Protein AF-A0A382N1Y2-F1 (afdb_monomer_lite)

Foldseek 3Di:
DDDDDDPPPPPPPPPCQLVVLVVVLVVQLVCCVPPVVDDSVVSNLVSQLSSQLSVDQDDDCDLVNDPPCSPPDDDDPDPPDDDPSSVVSNVVSVNVVVVVCVVCVVVVVVLVVVLVVCVVVCVLVVLLVVLCVVVHPVPSVVSVVVSVVVSVVSD

Structure (mmCIF, N/CA/C/O backbone):
data_AF-A0A382N1Y2-F1
#
_entry.id   AF-A0A382N1Y2-F1
#
loop_
_atom_site.group_PDB
_atom_site.id
_atom_site.type_symbol
_atom_site.label_atom_id
_atom_site.label_alt_id
_atom_site.label_comp_id
_atom_site.label_asym_id
_atom_site.label_entity_id
_atom_site.label_seq_id
_atom_site.pdbx_PDB_ins_code
_atom_site.Cartn_x
_atom_site.Cartn_y
_atom_site.Cartn_z
_atom_site.occupancy
_atom_site.B_iso_or_equiv
_atom_site.auth_seq_id
_atom_site.auth_comp_id
_atom_site.auth_asym_id
_atom_site.auth_atom_id
_atom_site.pdbx_PDB_model_num
ATOM 1 N N . MET A 1 1 ? -27.474 7.667 -58.221 1.00 40.09 1 MET A N 1
ATOM 2 C CA . MET A 1 1 ? -27.250 8.150 -56.841 1.00 40.09 1 MET A CA 1
ATOM 3 C C . MET A 1 1 ? -27.622 7.019 -55.892 1.00 40.09 1 MET A C 1
ATOM 5 O O . MET A 1 1 ? -28.776 6.925 -55.502 1.00 40.09 1 MET A O 1
ATOM 9 N N . ASN A 1 2 ? -26.664 6.118 -55.626 1.00 38.28 2 ASN A N 1
ATOM 10 C CA . ASN A 1 2 ? -26.833 4.919 -54.800 1.00 38.28 2 ASN A CA 1
ATOM 11 C C . ASN A 1 2 ? -26.001 5.024 -53.513 1.00 38.28 2 ASN A C 1
ATOM 13 O O . ASN A 1 2 ? -24.787 5.184 -53.543 1.00 38.28 2 ASN A O 1
ATOM 17 N N . ILE A 1 3 ? -26.750 4.935 -52.425 1.00 47.66 3 ILE A N 1
ATOM 18 C CA . ILE A 1 3 ? -26.508 4.376 -51.093 1.00 47.66 3 ILE A CA 1
ATOM 19 C C . ILE A 1 3 ? -25.406 3.279 -50.995 1.00 47.66 3 ILE A C 1
ATOM 21 O O . ILE A 1 3 ? -25.349 2.381 -51.830 1.00 47.66 3 ILE A O 1
ATOM 25 N N . LEU A 1 4 ? -24.646 3.338 -49.882 1.00 50.75 4 LEU A N 1
ATOM 26 C CA . LEU A 1 4 ? -23.820 2.308 -49.199 1.00 50.75 4 LEU A CA 1
ATOM 27 C C . LEU A 1 4 ? -22.444 1.895 -49.764 1.00 50.75 4 LEU A C 1
ATOM 29 O O . LEU A 1 4 ? -22.309 0.935 -50.513 1.00 50.75 4 LEU A O 1
ATOM 33 N N . ALA A 1 5 ? -21.404 2.491 -49.181 1.00 46.28 5 ALA A N 1
ATOM 34 C CA . ALA A 1 5 ? -20.249 1.765 -48.644 1.00 46.28 5 ALA A CA 1
ATOM 35 C C . ALA A 1 5 ? -19.891 2.474 -47.325 1.00 46.28 5 ALA A C 1
ATOM 37 O O . ALA A 1 5 ? -19.261 3.522 -47.325 1.00 46.28 5 ALA A O 1
ATOM 38 N N . ALA A 1 6 ? -20.587 2.157 -46.232 1.00 42.94 6 ALA A N 1
ATOM 39 C CA . ALA A 1 6 ? -20.031 1.258 -45.227 1.00 42.94 6 ALA A CA 1
ATOM 40 C C . ALA A 1 6 ? -18.590 1.661 -44.876 1.00 42.94 6 ALA A C 1
ATOM 42 O O . ALA A 1 6 ? -17.636 1.024 -45.315 1.00 42.94 6 ALA A O 1
ATOM 43 N N . GLU A 1 7 ? -18.443 2.711 -44.063 1.00 43.19 7 GLU A N 1
ATOM 44 C CA . GLU A 1 7 ? -17.311 2.768 -43.145 1.00 43.19 7 GLU A CA 1
ATOM 45 C C . GLU A 1 7 ? -17.412 1.509 -42.283 1.00 43.19 7 GLU A C 1
ATOM 47 O O . GLU A 1 7 ? -18.195 1.430 -41.335 1.00 43.19 7 GLU A O 1
ATOM 52 N N . SER A 1 8 ? -16.689 0.461 -42.675 1.00 36.44 8 SER A N 1
ATOM 53 C CA . SER A 1 8 ? -16.404 -0.641 -41.779 1.00 36.44 8 SER A CA 1
ATOM 54 C C . SER A 1 8 ? -15.620 -0.027 -40.632 1.00 36.44 8 SER A C 1
ATOM 56 O O . SER A 1 8 ? -14.427 0.248 -40.772 1.00 36.44 8 SER A O 1
ATOM 58 N N . VAL A 1 9 ? -16.320 0.233 -39.527 1.00 44.69 9 VAL A N 1
ATOM 59 C CA . VAL A 1 9 ? -15.747 0.370 -38.193 1.00 44.69 9 VAL A CA 1
ATOM 60 C C . VAL A 1 9 ? -14.831 -0.835 -38.032 1.00 44.69 9 VAL A C 1
ATOM 62 O O . VAL A 1 9 ? -15.279 -1.948 -37.760 1.00 44.69 9 VAL A O 1
ATOM 65 N N . SER A 1 10 ? -13.554 -0.620 -38.348 1.00 43.06 10 SER A N 1
ATOM 66 C CA . SER A 1 10 ? -12.497 -1.593 -38.157 1.00 43.06 10 SER A CA 1
ATOM 67 C C . SER A 1 10 ? -12.580 -1.988 -36.701 1.00 43.06 10 SER A C 1
ATOM 69 O O . SER A 1 10 ? -12.526 -1.117 -35.832 1.00 43.06 10 SER A O 1
ATOM 71 N N . SER A 1 11 ? -12.765 -3.281 -36.457 1.00 42.41 11 SER A N 1
ATOM 72 C CA . SER A 1 11 ? -12.690 -3.914 -35.153 1.00 42.41 11 SER A CA 1
ATOM 73 C C . SER A 1 11 ? -11.587 -3.231 -34.357 1.00 42.41 11 SER A C 1
ATOM 75 O O . SER A 1 11 ? -10.407 -3.372 -34.689 1.00 42.41 11 SER A O 1
ATOM 77 N N . ALA A 1 12 ? -11.966 -2.425 -33.365 1.00 49.34 12 ALA A N 1
ATOM 78 C CA . ALA A 1 12 ? -11.028 -1.929 -32.382 1.00 49.34 12 ALA A CA 1
ATOM 79 C C . ALA A 1 12 ? -10.540 -3.183 -31.657 1.00 49.34 12 ALA A C 1
ATOM 81 O O . ALA A 1 12 ? -11.206 -3.680 -30.750 1.00 49.34 12 ALA A O 1
ATOM 82 N N . ASN A 1 13 ? -9.451 -3.773 -32.156 1.00 58.06 13 ASN A N 1
ATOM 83 C CA . ASN A 1 13 ? -8.719 -4.807 -31.455 1.00 58.06 13 ASN A CA 1
ATOM 84 C C . ASN A 1 13 ? -8.300 -4.139 -30.154 1.00 58.06 13 ASN A C 1
ATOM 86 O O . ASN A 1 13 ? -7.384 -3.323 -30.130 1.00 58.06 13 ASN A O 1
ATOM 90 N N . VAL A 1 14 ? -9.069 -4.382 -29.096 1.00 66.62 14 VAL A N 1
ATOM 91 C CA . VAL A 1 14 ? -8.674 -4.003 -27.752 1.00 66.62 14 VAL A CA 1
ATOM 92 C C . VAL A 1 14 ? -7.398 -4.788 -27.523 1.00 66.62 14 VAL A C 1
ATOM 94 O O . VAL A 1 14 ? -7.463 -6.009 -27.374 1.00 66.62 14 VAL A O 1
ATOM 97 N N . ASP A 1 15 ? -6.253 -4.109 -27.577 1.00 77.56 15 ASP A N 1
ATOM 98 C CA . ASP A 1 15 ? -4.965 -4.703 -27.258 1.00 77.56 15 ASP A CA 1
ATOM 99 C C . ASP A 1 15 ? -5.051 -5.199 -25.819 1.00 77.56 15 ASP A C 1
ATOM 101 O O . ASP A 1 15 ? -4.893 -4.461 -24.850 1.00 77.56 15 ASP A O 1
ATOM 105 N N . MET A 1 16 ? -5.395 -6.476 -25.680 1.00 85.62 16 MET A N 1
ATOM 106 C CA . MET A 1 16 ? -5.697 -7.115 -24.402 1.00 85.62 16 MET A CA 1
ATOM 107 C C . MET A 1 16 ? -4.413 -7.447 -23.630 1.00 85.62 16 MET A C 1
ATOM 109 O O . MET A 1 16 ? -4.457 -7.975 -22.521 1.00 85.62 16 MET A O 1
ATOM 113 N N . TRP A 1 17 ? -3.262 -7.113 -24.215 1.00 88.00 17 TRP A N 1
ATOM 114 C CA . TRP A 1 17 ? -1.932 -7.362 -23.684 1.00 88.00 17 TRP A CA 1
ATOM 115 C C . TRP A 1 17 ? -1.712 -6.751 -22.288 1.00 88.00 17 TRP A C 1
ATOM 117 O O . TRP A 1 17 ? -1.317 -7.494 -21.388 1.00 88.00 17 TRP A O 1
ATOM 127 N N . PRO A 1 18 ? -2.054 -5.473 -22.011 1.00 89.81 18 PRO A N 1
ATOM 128 C CA . PRO A 1 18 ? -1.909 -4.910 -20.668 1.00 89.81 18 PRO A CA 1
ATOM 129 C C . PRO A 1 18 ? -2.832 -5.578 -19.642 1.00 89.81 18 PRO A C 1
ATOM 131 O O . PRO A 1 18 ? -2.442 -5.764 -18.491 1.00 89.81 18 PRO A O 1
ATOM 134 N N . LEU A 1 19 ? -4.039 -5.989 -20.053 1.00 91.50 19 LEU A N 1
ATOM 135 C CA . LEU A 1 19 ? -4.970 -6.718 -19.183 1.00 91.50 19 LEU A CA 1
ATOM 136 C C . LEU A 1 19 ? -4.425 -8.102 -18.815 1.00 91.50 19 LEU A C 1
ATOM 138 O O . LEU A 1 19 ? -4.568 -8.535 -17.671 1.00 91.50 19 LEU A O 1
ATOM 142 N N . PHE A 1 20 ? -3.756 -8.776 -19.752 1.00 92.19 20 PHE A N 1
ATOM 143 C CA . PHE A 1 20 ? -3.083 -10.042 -19.482 1.00 92.19 20 PHE A CA 1
ATOM 144 C C . PHE A 1 20 ? -1.919 -9.872 -18.495 1.00 92.19 20 PHE A C 1
ATOM 146 O O . PHE A 1 20 ? -1.830 -10.633 -17.532 1.00 92.19 20 PHE A O 1
ATOM 153 N N . ILE A 1 21 ? -1.075 -8.847 -18.675 1.00 91.69 21 ILE A N 1
ATOM 154 C CA . ILE A 1 21 ? 0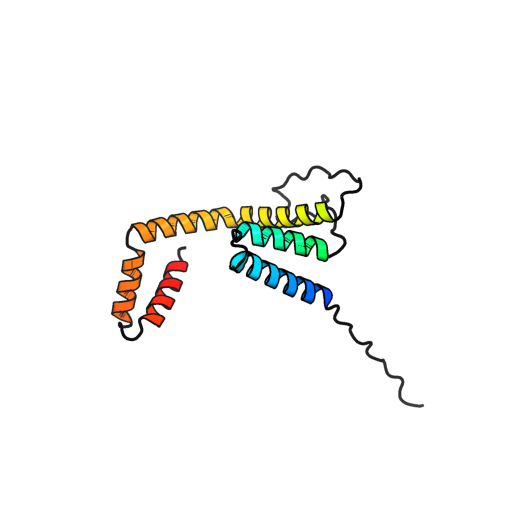.023 -8.529 -17.743 1.00 91.69 21 ILE A CA 1
ATOM 155 C C . ILE A 1 21 ? -0.523 -8.225 -16.343 1.00 91.69 21 ILE A C 1
ATOM 157 O O . ILE A 1 21 ? 0.005 -8.725 -15.348 1.00 91.69 21 ILE A O 1
ATOM 161 N N . LEU A 1 22 ? -1.607 -7.447 -16.258 1.00 92.44 22 LEU A N 1
ATOM 162 C CA . LEU A 1 22 ? -2.280 -7.139 -15.000 1.00 92.44 22 LEU A CA 1
ATOM 163 C C . LEU A 1 22 ? -2.721 -8.427 -14.295 1.00 92.44 22 LEU A C 1
ATOM 165 O O . LEU A 1 22 ? -2.339 -8.654 -13.148 1.00 92.44 22 LEU A O 1
ATOM 169 N N . LEU A 1 23 ? -3.472 -9.290 -14.986 1.00 95.06 23 LEU A N 1
ATOM 170 C CA . LEU A 1 23 ? -3.984 -10.538 -14.419 1.00 95.06 23 LEU A CA 1
ATOM 171 C C . LEU A 1 23 ? -2.834 -11.449 -13.970 1.00 95.06 23 LEU A C 1
ATOM 173 O O . LEU A 1 23 ? -2.843 -11.935 -12.838 1.00 95.06 23 LEU A O 1
ATOM 177 N N . LEU A 1 24 ? -1.809 -11.614 -14.811 1.00 94.88 24 LEU A N 1
ATOM 178 C CA . LEU A 1 24 ? -0.623 -12.408 -14.493 1.00 94.88 24 LEU A CA 1
ATOM 179 C C . LEU A 1 24 ? 0.097 -11.879 -13.245 1.00 94.88 24 LEU A C 1
ATOM 181 O O . LEU A 1 24 ? 0.452 -12.663 -12.365 1.00 94.88 24 LEU A O 1
ATOM 185 N N . SER A 1 25 ? 0.278 -10.561 -13.134 1.00 93.62 25 SER A N 1
ATOM 186 C CA . SER A 1 25 ? 0.958 -9.943 -11.991 1.00 93.62 25 SER A CA 1
ATOM 187 C C . SER A 1 25 ? 0.168 -10.082 -10.688 1.00 93.62 25 SER A C 1
ATOM 189 O O . SER A 1 25 ? 0.751 -10.388 -9.649 1.00 93.62 25 SER A O 1
ATOM 191 N N . VAL A 1 26 ? -1.161 -9.944 -10.729 1.00 95.31 26 VAL A N 1
ATOM 192 C CA . VAL A 1 26 ? -2.024 -10.141 -9.555 1.00 95.31 26 VAL A CA 1
ATOM 193 C C . VAL A 1 26 ? -1.963 -11.593 -9.092 1.00 95.31 26 VAL A C 1
ATOM 195 O O . VAL A 1 26 ? -1.777 -11.850 -7.903 1.00 95.31 26 VAL A O 1
ATOM 198 N N . VAL A 1 27 ? -2.051 -12.549 -10.024 1.00 96.38 27 VAL A N 1
ATOM 199 C CA . VAL A 1 27 ? -1.898 -13.977 -9.712 1.00 96.38 27 VAL A CA 1
ATOM 200 C C . VAL A 1 27 ? -0.525 -14.243 -9.097 1.00 96.38 27 VAL A C 1
ATOM 202 O O . VAL A 1 27 ? -0.440 -14.920 -8.072 1.00 96.38 27 VAL A O 1
ATOM 205 N N . TRP A 1 28 ? 0.538 -13.670 -9.665 1.00 95.50 28 TRP A N 1
ATOM 206 C CA . TRP A 1 28 ? 1.892 -13.784 -9.129 1.00 95.50 28 TRP A CA 1
ATOM 207 C C . TRP A 1 28 ? 1.995 -13.261 -7.691 1.00 95.50 28 TRP A C 1
ATOM 209 O O . TRP A 1 28 ? 2.536 -13.952 -6.829 1.00 95.50 28 TRP A O 1
ATOM 219 N N . VAL A 1 29 ? 1.426 -12.087 -7.398 1.00 95.38 29 VAL A N 1
ATOM 220 C CA . VAL A 1 29 ? 1.430 -11.507 -6.046 1.00 95.38 29 VAL A CA 1
ATOM 221 C C . VAL A 1 29 ? 0.670 -12.392 -5.061 1.00 95.38 29 VAL A C 1
ATOM 223 O O . VAL A 1 29 ? 1.197 -12.725 -3.998 1.00 95.38 29 VAL A O 1
ATOM 226 N N . VAL A 1 30 ? -0.545 -12.819 -5.414 1.00 95.62 30 VAL A N 1
ATOM 227 C CA . VAL A 1 30 ? -1.378 -13.649 -4.533 1.00 95.62 30 VAL A CA 1
ATOM 228 C C . VAL A 1 30 ? -0.697 -14.986 -4.248 1.00 95.62 30 VAL A C 1
ATOM 230 O O . VAL A 1 30 ? -0.612 -15.394 -3.089 1.00 95.62 30 VAL A O 1
ATOM 233 N N . VAL A 1 31 ? -0.165 -15.661 -5.269 1.00 95.94 31 VAL A N 1
ATOM 234 C CA . VAL A 1 31 ? 0.518 -16.956 -5.111 1.00 95.94 31 VAL A CA 1
ATOM 235 C C . VAL A 1 31 ? 1.844 -16.799 -4.361 1.00 95.94 31 VAL A C 1
ATOM 237 O O . VAL A 1 31 ? 2.161 -17.626 -3.502 1.00 95.94 31 VAL A O 1
ATOM 240 N N . GLY A 1 32 ? 2.599 -15.731 -4.630 1.00 95.06 32 GLY A N 1
ATOM 241 C CA . GLY A 1 32 ? 3.862 -15.430 -3.957 1.00 95.06 32 GLY A CA 1
ATOM 242 C C . GLY A 1 32 ? 3.698 -15.224 -2.451 1.00 95.06 32 GLY A C 1
ATOM 243 O O . GLY A 1 32 ? 4.438 -15.816 -1.662 1.00 95.06 32 GLY A O 1
ATOM 244 N N . ILE A 1 33 ? 2.672 -14.469 -2.046 1.00 95.00 33 ILE A N 1
ATOM 245 C CA . ILE A 1 33 ? 2.382 -14.214 -0.630 1.00 95.00 33 ILE A CA 1
ATOM 246 C C . ILE A 1 33 ? 1.790 -15.463 0.040 1.00 95.00 33 ILE A C 1
ATOM 248 O O . ILE A 1 33 ? 2.217 -15.840 1.131 1.00 95.00 33 ILE A O 1
ATOM 252 N N . THR A 1 34 ? 0.818 -16.129 -0.595 1.00 94.12 34 THR A N 1
ATOM 253 C CA . THR A 1 34 ? 0.046 -17.202 0.065 1.00 94.12 34 THR A CA 1
ATOM 254 C C . THR A 1 34 ? 0.723 -18.573 0.040 1.00 94.12 34 THR A C 1
ATOM 256 O O . THR A 1 34 ? 0.659 -19.291 1.037 1.00 94.12 34 THR A O 1
ATOM 259 N N . LYS A 1 35 ? 1.384 -18.958 -1.063 1.00 93.44 35 LYS A N 1
ATOM 260 C CA . LYS A 1 35 ? 1.937 -20.313 -1.252 1.00 93.44 35 LYS A CA 1
ATOM 261 C C . LYS A 1 35 ? 3.450 -20.376 -1.066 1.00 93.44 35 LYS A C 1
ATOM 263 O O . LYS A 1 35 ? 3.944 -21.336 -0.482 1.00 93.44 35 LYS A O 1
ATOM 268 N N . LEU A 1 36 ? 4.180 -19.365 -1.540 1.00 87.12 36 LEU A N 1
ATOM 269 C CA . LEU A 1 36 ? 5.647 -19.329 -1.462 1.00 87.12 36 LEU A CA 1
ATOM 270 C C . LEU A 1 36 ? 6.167 -18.704 -0.155 1.00 87.12 36 LEU A C 1
ATOM 272 O O . LEU A 1 36 ? 7.375 -18.703 0.068 1.00 87.12 36 LEU A O 1
ATOM 276 N N . ARG A 1 37 ? 5.270 -18.207 0.718 1.00 89.31 37 ARG A N 1
ATOM 277 C CA . ARG A 1 37 ? 5.590 -17.526 1.992 1.00 89.31 37 ARG A CA 1
ATOM 278 C C . ARG A 1 37 ? 6.689 -16.466 1.844 1.00 89.31 37 ARG A C 1
ATOM 280 O O . ARG A 1 37 ? 7.467 -16.227 2.767 1.00 89.31 37 ARG A O 1
ATOM 287 N N . LEU A 1 38 ? 6.755 -15.827 0.678 1.00 88.50 38 LEU A N 1
ATOM 288 C CA . LEU A 1 38 ? 7.665 -14.721 0.443 1.00 88.50 38 LEU A CA 1
ATOM 289 C C . LEU A 1 38 ? 7.118 -13.489 1.161 1.00 88.50 38 LEU A C 1
ATOM 291 O O . LEU A 1 38 ? 5.910 -13.244 1.177 1.00 88.50 38 LEU A O 1
ATOM 295 N N . HIS A 1 39 ? 8.009 -12.697 1.755 1.00 93.94 39 HIS A N 1
ATOM 296 C CA . HIS A 1 39 ? 7.609 -11.459 2.413 1.00 93.94 39 HIS A CA 1
ATOM 297 C C . HIS A 1 39 ? 6.853 -10.555 1.411 1.00 93.94 39 HIS A C 1
ATOM 299 O O . HIS A 1 39 ? 7.310 -10.431 0.264 1.00 93.94 39 HIS A O 1
ATOM 305 N N . PRO A 1 40 ? 5.734 -9.904 1.798 1.00 91.81 40 PRO A N 1
ATOM 306 C CA . PRO A 1 40 ? 4.909 -9.120 0.873 1.00 91.81 40 PRO A CA 1
ATOM 307 C C . PRO A 1 40 ? 5.714 -8.080 0.096 1.00 91.81 40 PRO A C 1
ATOM 309 O O . PRO A 1 40 ? 5.576 -7.964 -1.117 1.00 91.81 40 PRO A O 1
ATOM 312 N N . PHE A 1 41 ? 6.638 -7.407 0.783 1.00 93.12 41 PHE A N 1
ATOM 313 C CA . PHE A 1 41 ? 7.559 -6.447 0.181 1.00 93.12 41 PHE A CA 1
ATOM 314 C C . PHE A 1 41 ? 8.326 -7.007 -1.027 1.00 93.12 41 PHE A C 1
ATOM 316 O O . PHE A 1 41 ? 8.310 -6.422 -2.107 1.00 93.12 41 PHE A O 1
ATOM 323 N N . LEU A 1 42 ? 8.972 -8.165 -0.852 1.00 93.38 42 LEU A N 1
ATOM 324 C CA . LEU A 1 42 ? 9.788 -8.783 -1.895 1.00 93.38 42 LEU A CA 1
ATOM 325 C C . LEU A 1 42 ? 8.916 -9.246 -3.063 1.00 93.38 42 LEU A C 1
ATOM 327 O O . LEU A 1 42 ? 9.279 -9.064 -4.222 1.00 93.38 42 LEU A O 1
ATOM 331 N N . THR A 1 43 ? 7.745 -9.804 -2.752 1.00 95.06 43 THR A N 1
ATOM 332 C CA . THR A 1 43 ? 6.797 -10.271 -3.766 1.00 95.06 43 THR A CA 1
ATOM 333 C C . THR A 1 43 ? 6.312 -9.120 -4.648 1.00 95.06 43 THR A C 1
ATOM 335 O O . THR A 1 43 ? 6.265 -9.270 -5.866 1.00 95.06 43 THR A O 1
ATOM 338 N N . LEU A 1 44 ? 6.006 -7.961 -4.054 1.00 93.75 44 LEU A N 1
ATOM 339 C CA . LEU A 1 44 ? 5.567 -6.770 -4.787 1.00 93.75 44 LEU A CA 1
ATOM 340 C C . LEU A 1 44 ? 6.675 -6.192 -5.678 1.00 93.75 44 LEU A C 1
ATOM 342 O O . LEU A 1 44 ? 6.399 -5.842 -6.824 1.00 93.75 44 LEU A O 1
ATOM 346 N N . ILE A 1 45 ? 7.928 -6.143 -5.204 1.00 94.38 45 ILE A N 1
ATOM 347 C CA . ILE A 1 45 ? 9.060 -5.695 -6.036 1.00 94.38 45 ILE A CA 1
ATOM 348 C C . ILE A 1 45 ? 9.285 -6.649 -7.212 1.00 94.38 45 ILE A C 1
ATOM 350 O O . ILE A 1 45 ? 9.428 -6.196 -8.345 1.00 94.38 45 ILE A O 1
ATOM 354 N N . LEU A 1 46 ? 9.274 -7.964 -6.977 1.00 94.25 46 LEU A N 1
ATOM 355 C CA . LEU A 1 46 ? 9.419 -8.945 -8.055 1.00 94.25 46 LEU A CA 1
ATOM 356 C C . LEU A 1 46 ? 8.273 -8.858 -9.066 1.00 94.25 46 LEU A C 1
ATOM 358 O O . LEU A 1 46 ? 8.518 -8.972 -10.263 1.00 94.25 46 LEU A O 1
ATOM 362 N N . ALA A 1 47 ? 7.043 -8.615 -8.606 1.00 94.56 47 ALA A N 1
ATOM 363 C CA . ALA A 1 47 ? 5.901 -8.397 -9.485 1.00 94.56 47 ALA A CA 1
ATOM 364 C C . ALA A 1 47 ? 6.085 -7.147 -10.358 1.00 94.56 47 ALA A C 1
ATOM 366 O O . ALA A 1 47 ? 5.841 -7.213 -11.558 1.00 94.56 47 ALA A O 1
ATOM 367 N N . ALA A 1 48 ? 6.563 -6.036 -9.786 1.00 93.38 48 ALA A N 1
ATOM 368 C CA . ALA A 1 48 ? 6.842 -4.812 -10.536 1.00 93.38 48 ALA A CA 1
ATOM 369 C C . ALA A 1 48 ? 7.924 -5.032 -11.606 1.00 93.38 48 ALA A C 1
ATOM 371 O O . ALA A 1 48 ? 7.733 -4.644 -12.757 1.00 93.38 48 ALA A O 1
ATOM 372 N N . VAL A 1 49 ? 9.011 -5.735 -11.258 1.00 93.31 49 VAL A N 1
ATOM 373 C CA . VAL A 1 49 ? 10.065 -6.102 -12.217 1.00 93.31 49 VAL A CA 1
ATOM 374 C C . VAL A 1 49 ? 9.508 -7.005 -13.318 1.00 93.31 49 VAL A C 1
ATOM 376 O O . VAL A 1 49 ? 9.762 -6.747 -14.490 1.00 93.31 49 VAL A O 1
ATOM 379 N N . LEU A 1 50 ? 8.716 -8.024 -12.972 1.00 93.31 50 LEU A N 1
ATOM 380 C CA . LEU A 1 50 ? 8.079 -8.926 -13.937 1.00 93.31 50 LEU A CA 1
ATOM 381 C C . LEU A 1 50 ? 7.174 -8.154 -14.907 1.00 93.31 50 LEU A C 1
ATOM 383 O O . LEU A 1 50 ? 7.280 -8.334 -16.116 1.00 93.31 50 LEU A O 1
ATOM 387 N N . VAL A 1 51 ? 6.333 -7.251 -14.397 1.00 92.62 51 VAL A N 1
ATOM 388 C CA . VAL A 1 51 ? 5.487 -6.376 -15.223 1.00 92.62 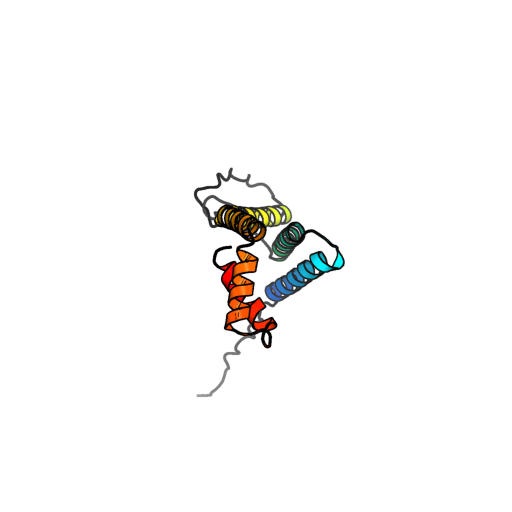51 VAL A CA 1
ATOM 389 C C . VAL A 1 51 ? 6.340 -5.495 -16.134 1.00 92.62 51 VAL A C 1
ATOM 391 O O . VAL A 1 51 ? 6.067 -5.426 -17.330 1.00 92.62 51 VAL A O 1
ATOM 394 N N . GLY A 1 52 ? 7.402 -4.878 -15.606 1.00 89.62 52 GLY A N 1
ATOM 395 C CA . GLY A 1 52 ? 8.333 -4.062 -16.386 1.00 89.62 52 GLY A CA 1
ATOM 396 C C . GLY A 1 52 ? 8.993 -4.838 -17.528 1.00 89.62 52 GLY A C 1
ATOM 397 O O . GLY A 1 52 ? 9.128 -4.304 -18.622 1.00 89.62 52 GLY A O 1
ATOM 398 N N . LEU A 1 53 ? 9.330 -6.113 -17.308 1.00 89.25 53 LEU A N 1
ATOM 399 C CA . LEU A 1 53 ? 9.874 -6.999 -18.343 1.00 89.25 53 LEU A CA 1
ATOM 400 C C . LEU A 1 53 ? 8.854 -7.328 -19.441 1.00 89.25 53 LEU A C 1
ATOM 402 O O . LEU A 1 53 ? 9.233 -7.479 -20.598 1.00 89.25 53 LEU A O 1
ATOM 406 N N . MET A 1 54 ? 7.571 -7.454 -19.093 1.00 88.62 54 MET A N 1
ATOM 407 C CA . MET A 1 54 ? 6.512 -7.805 -20.049 1.00 88.62 54 MET A CA 1
ATOM 408 C C . MET A 1 54 ? 5.890 -6.594 -20.762 1.00 88.62 54 MET A C 1
ATOM 410 O O . MET A 1 54 ? 5.180 -6.771 -21.754 1.00 88.62 54 MET A O 1
ATOM 414 N N . SER A 1 55 ? 6.150 -5.374 -20.282 1.00 85.06 55 SER A N 1
ATOM 415 C CA . SER A 1 55 ? 5.535 -4.143 -20.794 1.00 85.06 55 SER A CA 1
ATOM 416 C C . SER A 1 55 ? 6.173 -3.586 -22.078 1.00 85.06 55 SER A C 1
ATOM 418 O O . SER A 1 55 ? 5.586 -2.688 -22.678 1.00 85.06 55 SER A O 1
ATOM 420 N N . GLY A 1 56 ? 7.324 -4.101 -22.532 1.00 75.88 56 GLY A N 1
ATOM 421 C CA . GLY A 1 56 ? 7.968 -3.697 -23.793 1.00 75.88 56 GLY A CA 1
ATOM 422 C C . GLY A 1 56 ? 9.115 -2.681 -23.633 1.00 75.88 56 GLY A C 1
ATOM 423 O O . GLY A 1 56 ? 9.692 -2.592 -22.549 1.00 75.88 56 GLY A O 1
ATOM 424 N N . PRO A 1 57 ? 9.495 -1.946 -24.702 1.00 71.12 57 PRO A N 1
ATOM 425 C CA . PRO A 1 57 ? 10.669 -1.077 -24.690 1.00 71.12 57 PRO A CA 1
ATOM 426 C C . PRO A 1 57 ? 10.467 0.088 -23.721 1.00 71.12 57 PRO A C 1
ATOM 428 O O . PRO A 1 57 ? 9.625 0.965 -23.919 1.00 71.12 57 PRO A O 1
ATOM 431 N N . LEU A 1 58 ? 11.259 0.081 -22.655 1.00 68.88 58 LEU A N 1
ATOM 432 C CA . LEU A 1 58 ? 11.210 1.100 -21.619 1.00 68.88 58 LEU A CA 1
ATOM 433 C C . LEU A 1 58 ? 12.049 2.316 -22.040 1.00 68.88 58 LEU A C 1
ATOM 435 O O . LEU A 1 58 ? 13.186 2.138 -22.497 1.00 68.88 58 LEU A O 1
ATOM 439 N N . PRO A 1 59 ? 11.536 3.547 -21.854 1.00 69.12 59 PRO A N 1
ATOM 440 C CA . PRO A 1 59 ? 12.305 4.754 -22.121 1.00 69.12 59 PRO A CA 1
ATOM 441 C C . PRO A 1 59 ? 13.533 4.823 -21.209 1.00 69.12 59 PRO A C 1
ATOM 443 O O . PRO A 1 59 ? 13.543 4.281 -20.100 1.00 69.12 59 PRO A O 1
ATOM 446 N N . GLU A 1 60 ? 14.586 5.491 -21.669 1.00 67.75 60 GLU A N 1
ATOM 447 C CA . GLU A 1 60 ? 15.758 5.738 -20.832 1.00 67.75 60 GLU A CA 1
ATOM 448 C C . GLU A 1 60 ? 15.499 6.891 -19.861 1.00 67.75 60 GLU A C 1
ATOM 450 O O . GLU A 1 60 ? 14.746 7.824 -20.147 1.00 67.75 60 GLU A O 1
ATOM 455 N N . LEU A 1 61 ? 16.112 6.798 -18.681 1.00 63.09 61 LEU A N 1
ATOM 456 C CA . LEU A 1 61 ? 16.049 7.836 -17.659 1.00 63.09 61 LEU A CA 1
ATOM 457 C C . LEU A 1 61 ? 16.980 8.980 -18.075 1.00 63.09 61 LEU A C 1
ATOM 459 O O . LEU A 1 61 ? 18.157 8.982 -17.723 1.00 63.09 61 LEU A O 1
ATOM 463 N N . THR A 1 62 ? 16.460 9.926 -18.852 1.00 62.47 62 THR A N 1
ATOM 464 C CA . THR A 1 62 ? 17.180 11.140 -19.262 1.00 62.47 62 THR A CA 1
ATOM 465 C C . THR A 1 62 ? 16.787 12.329 -18.387 1.00 62.47 62 THR A C 1
ATOM 467 O O . THR A 1 62 ? 15.870 12.264 -17.564 1.00 62.47 62 THR A O 1
ATOM 470 N N . THR A 1 63 ? 17.483 13.453 -18.549 1.00 58.06 63 THR A N 1
ATOM 471 C CA . THR A 1 63 ? 17.197 14.693 -17.815 1.00 58.06 63 THR A CA 1
ATOM 472 C C . THR A 1 63 ? 15.797 15.259 -18.092 1.00 58.06 63 THR A C 1
ATOM 474 O O . THR A 1 63 ? 15.278 15.987 -17.240 1.00 58.06 63 THR A O 1
ATOM 477 N N . GLU A 1 64 ? 15.170 14.881 -19.212 1.00 59.50 64 GLU A N 1
ATOM 478 C CA . GLU A 1 64 ? 13.792 15.234 -19.576 1.00 59.50 64 GLU A CA 1
ATOM 479 C C . GLU A 1 64 ? 12.755 14.248 -19.011 1.00 59.50 64 GLU A C 1
ATOM 481 O O . GLU A 1 64 ? 11.703 14.668 -18.534 1.00 59.50 64 GLU A O 1
ATOM 486 N N . ASN A 1 65 ? 13.061 12.944 -18.982 1.00 60.66 65 ASN A N 1
ATOM 487 C CA . ASN A 1 65 ? 12.135 11.892 -18.539 1.00 60.66 65 ASN A CA 1
ATOM 488 C C . ASN A 1 65 ? 12.409 11.449 -17.094 1.00 60.66 65 ASN A C 1
ATOM 490 O O . ASN A 1 65 ? 12.640 10.280 -16.775 1.00 60.66 65 ASN A O 1
ATOM 494 N N . LYS A 1 66 ? 12.443 12.434 -16.202 1.00 60.66 66 LYS A N 1
ATOM 495 C CA . LYS A 1 66 ? 12.641 12.223 -14.768 1.00 60.66 66 LYS A CA 1
ATOM 496 C C . LYS A 1 66 ? 11.329 11.735 -14.135 1.00 60.66 66 LYS A C 1
ATOM 498 O O . LYS A 1 66 ? 10.248 12.184 -14.500 1.00 60.66 66 LYS A O 1
ATOM 503 N N . GLY A 1 67 ? 11.420 10.820 -13.169 1.00 60.97 67 GLY A N 1
ATOM 504 C CA . GLY A 1 67 ? 10.264 10.408 -12.364 1.00 60.97 67 GLY A CA 1
ATOM 505 C C . GLY A 1 67 ? 9.683 11.569 -11.543 1.00 60.97 67 GLY A C 1
ATOM 506 O O . GLY A 1 67 ? 10.293 12.630 -11.457 1.00 60.97 67 GLY A O 1
ATOM 507 N N . LEU A 1 68 ? 8.547 11.332 -10.876 1.00 64.19 68 LEU A N 1
ATOM 508 C CA . LEU A 1 68 ? 7.707 12.318 -10.160 1.00 64.19 68 LEU A CA 1
ATOM 509 C C . LEU A 1 68 ? 8.440 13.297 -9.200 1.00 64.19 68 LEU A C 1
ATOM 511 O O . LEU A 1 68 ? 7.868 14.300 -8.785 1.00 64.19 68 LEU A O 1
ATOM 515 N N . PHE A 1 69 ? 9.698 13.028 -8.837 1.00 63.06 69 PHE A N 1
ATOM 516 C CA . PHE A 1 69 ? 10.530 13.833 -7.939 1.00 63.06 69 PHE A CA 1
ATOM 517 C C . PHE A 1 69 ? 11.809 14.316 -8.650 1.00 63.06 69 PHE A C 1
ATOM 519 O O . PHE A 1 69 ? 12.917 13.840 -8.405 1.00 63.06 69 PHE A O 1
ATOM 526 N N . HIS A 1 70 ? 11.651 15.303 -9.534 1.00 58.34 70 HIS A N 1
ATOM 527 C CA . HIS A 1 70 ? 12.688 15.823 -10.443 1.00 58.34 70 HIS A CA 1
ATOM 528 C C . HIS A 1 70 ? 13.861 16.564 -9.761 1.00 58.34 70 HIS A C 1
ATOM 530 O O . HIS A 1 70 ? 14.881 16.823 -10.402 1.00 58.34 70 HIS A O 1
ATOM 536 N N . SER A 1 71 ? 13.718 16.925 -8.481 1.00 58.06 71 SER A N 1
ATOM 537 C CA . SER A 1 71 ? 14.635 17.798 -7.726 1.00 58.06 71 SER A CA 1
ATOM 538 C C . SER A 1 71 ? 15.420 17.093 -6.611 1.00 58.06 71 SER A C 1
ATOM 540 O O . SER A 1 71 ? 16.163 17.749 -5.884 1.00 58.06 71 SER A O 1
ATOM 542 N N . ARG A 1 72 ? 15.247 15.774 -6.434 1.00 56.41 72 ARG A N 1
ATOM 543 C CA . ARG A 1 72 ? 15.814 15.023 -5.291 1.00 56.41 72 ARG A CA 1
ATOM 544 C C . ARG A 1 72 ? 16.728 13.864 -5.683 1.00 56.41 72 ARG A C 1
ATOM 546 O O . ARG A 1 72 ? 17.353 13.280 -4.805 1.00 56.41 72 ARG A O 1
ATOM 553 N N . VAL A 1 73 ? 16.823 13.548 -6.972 1.00 54.34 73 VAL A N 1
ATOM 554 C CA . VAL A 1 73 ? 17.632 12.439 -7.481 1.00 54.34 73 VAL A CA 1
ATOM 555 C C . VAL A 1 73 ? 18.636 12.999 -8.486 1.00 54.34 73 VAL A C 1
ATOM 557 O O . VAL A 1 73 ? 18.255 13.428 -9.574 1.00 54.34 73 VAL A O 1
ATOM 560 N N . ALA A 1 74 ? 19.914 13.036 -8.103 1.00 53.72 74 ALA A N 1
ATOM 561 C CA . ALA A 1 74 ? 21.006 13.284 -9.036 1.00 53.72 74 ALA A CA 1
ATOM 562 C C . ALA A 1 74 ? 21.170 12.025 -9.894 1.00 53.72 74 ALA A C 1
ATOM 564 O O . ALA A 1 74 ? 21.654 11.002 -9.417 1.00 53.72 74 ALA A O 1
ATOM 565 N N . LEU A 1 75 ? 20.675 12.074 -11.127 1.00 58.06 75 LEU A N 1
ATOM 566 C CA . LEU A 1 75 ? 20.894 11.014 -12.101 1.00 58.06 75 LEU A CA 1
ATOM 567 C C . LEU A 1 75 ? 22.193 11.351 -12.834 1.00 58.06 75 LEU A C 1
ATOM 569 O O . LEU A 1 75 ? 22.227 12.320 -13.591 1.00 58.06 75 LEU A O 1
ATOM 573 N N . GLU A 1 76 ? 23.259 10.593 -12.571 1.00 52.78 76 GLU A N 1
ATOM 574 C CA . GLU A 1 76 ? 24.396 10.531 -13.494 1.00 52.78 76 GLU A CA 1
ATOM 575 C C . GLU A 1 76 ? 23.875 10.086 -14.864 1.00 52.78 76 GLU A C 1
ATOM 577 O O . GLU A 1 76 ? 23.032 9.183 -14.949 1.00 52.78 76 GLU A O 1
ATOM 582 N N . GLU A 1 77 ? 24.346 10.744 -15.926 1.00 53.94 77 GLU A N 1
ATOM 583 C CA . GLU A 1 77 ? 24.022 10.363 -17.296 1.00 53.94 77 GLU A CA 1
ATOM 584 C C . GLU A 1 77 ? 24.372 8.884 -17.476 1.00 53.94 77 GLU A C 1
ATOM 586 O O . GLU A 1 77 ? 25.522 8.467 -17.334 1.00 53.94 77 GLU A O 1
ATOM 591 N N . THR A 1 78 ? 23.344 8.061 -17.698 1.00 55.06 78 THR A N 1
ATOM 592 C CA . THR A 1 78 ? 23.561 6.645 -17.981 1.00 55.06 78 THR A CA 1
ATOM 593 C C . THR A 1 78 ? 24.276 6.588 -19.333 1.00 55.06 78 THR A C 1
ATOM 595 O O . THR A 1 78 ? 23.748 7.158 -20.286 1.00 55.06 78 THR A O 1
ATOM 598 N N . PRO A 1 79 ? 25.457 5.951 -19.442 1.00 53.47 79 PRO A N 1
ATOM 599 C CA . PRO A 1 79 ? 26.184 5.876 -20.703 1.00 53.47 79 PRO A CA 1
ATOM 600 C C . PRO A 1 79 ? 25.280 5.282 -21.788 1.00 53.47 79 PRO A C 1
ATOM 602 O O . PRO A 1 79 ? 24.621 4.273 -21.526 1.00 53.47 79 PRO A O 1
ATOM 605 N N . GLU A 1 80 ? 25.277 5.877 -22.986 1.00 51.94 80 GLU A N 1
ATOM 606 C CA . GLU A 1 80 ? 24.513 5.462 -24.181 1.00 51.94 80 GLU A CA 1
ATOM 607 C C . GLU A 1 80 ? 24.969 4.102 -24.768 1.00 51.94 80 GLU A C 1
ATOM 609 O O . GLU A 1 80 ? 25.150 3.923 -25.970 1.00 51.94 80 GLU A O 1
ATOM 614 N N . GLY A 1 81 ? 25.199 3.104 -23.917 1.00 47.09 81 GLY A N 1
ATOM 615 C CA . GLY A 1 81 ? 25.682 1.784 -24.287 1.00 47.09 81 GLY A CA 1
ATOM 616 C C . GLY A 1 81 ? 24.757 0.690 -23.776 1.00 47.09 81 GLY A C 1
ATOM 617 O O . GLY A 1 81 ? 24.843 0.298 -22.616 1.00 47.09 81 GLY A O 1
ATOM 618 N N . GLY A 1 82 ? 23.899 0.171 -24.659 1.00 53.91 82 GLY A N 1
ATOM 619 C CA . GLY A 1 82 ? 23.400 -1.211 -24.625 1.00 53.91 82 GLY A CA 1
ATOM 620 C C . GLY A 1 82 ? 22.906 -1.740 -23.276 1.00 53.91 82 GLY A C 1
ATOM 621 O O . GLY A 1 82 ? 23.208 -2.878 -22.917 1.00 53.91 82 GLY A O 1
ATOM 622 N N . THR A 1 83 ? 22.161 -0.949 -22.504 1.00 59.31 83 THR A N 1
ATOM 623 C CA . THR A 1 83 ? 21.555 -1.478 -21.280 1.00 59.31 83 THR A CA 1
ATOM 624 C C . THR A 1 83 ? 20.402 -2.401 -21.675 1.00 59.31 83 THR A C 1
ATOM 626 O O . THR A 1 83 ? 19.443 -1.952 -22.300 1.00 59.31 83 THR A O 1
ATOM 629 N N . SER A 1 84 ? 20.498 -3.688 -21.326 1.00 73.81 84 SER A N 1
ATOM 630 C CA . SER A 1 84 ? 19.449 -4.675 -21.601 1.00 73.81 84 SER A CA 1
ATOM 631 C C . SER A 1 84 ? 18.099 -4.221 -21.031 1.00 73.81 84 SER A C 1
ATOM 633 O O . SER A 1 84 ? 18.045 -3.648 -19.937 1.00 73.81 84 SER A O 1
ATOM 635 N N . ASP A 1 85 ? 17.000 -4.502 -21.739 1.00 78.94 85 ASP A N 1
ATOM 636 C CA . ASP A 1 85 ? 15.633 -4.147 -21.307 1.00 78.94 85 ASP A CA 1
ATOM 637 C C . ASP A 1 85 ? 15.321 -4.653 -19.889 1.00 78.94 85 ASP A C 1
ATOM 639 O O . ASP A 1 85 ? 14.586 -4.022 -19.130 1.00 78.94 85 ASP A O 1
ATOM 643 N N . MET A 1 86 ? 15.987 -5.735 -19.474 1.00 81.44 86 MET A N 1
ATOM 644 C CA . MET A 1 86 ? 15.941 -6.254 -18.111 1.00 81.44 86 MET A CA 1
ATOM 645 C C . MET A 1 86 ? 16.463 -5.268 -17.063 1.00 81.44 86 MET A C 1
ATOM 647 O O . MET A 1 86 ? 15.818 -5.055 -16.037 1.00 81.44 86 MET A O 1
ATOM 651 N N . ILE A 1 87 ? 17.615 -4.642 -17.306 1.00 84.25 87 ILE A N 1
ATOM 652 C CA . ILE A 1 87 ? 18.174 -3.656 -16.378 1.00 84.25 87 ILE A CA 1
ATOM 653 C C . ILE A 1 87 ? 17.272 -2.419 -16.338 1.00 84.25 87 ILE A C 1
ATOM 655 O O . ILE A 1 87 ? 17.067 -1.854 -15.263 1.00 84.25 87 ILE A O 1
ATOM 659 N N . LYS A 1 88 ? 16.678 -2.023 -17.472 1.00 82.56 88 LYS A N 1
ATOM 660 C CA . LYS A 1 88 ? 15.708 -0.919 -17.519 1.00 82.56 88 LYS A CA 1
ATOM 661 C C . LYS A 1 88 ? 14.469 -1.233 -16.673 1.00 82.56 88 LYS A C 1
ATOM 663 O O . LYS A 1 88 ? 14.085 -0.404 -15.851 1.00 82.56 88 LYS A O 1
ATOM 668 N N . ALA A 1 89 ? 13.903 -2.436 -16.787 1.00 87.25 89 ALA A N 1
ATOM 669 C CA . ALA A 1 89 ? 12.743 -2.867 -15.999 1.00 87.25 89 ALA A CA 1
ATOM 670 C C . ALA A 1 89 ? 13.013 -2.833 -14.490 1.00 87.25 89 ALA A C 1
ATOM 672 O O . ALA A 1 89 ? 12.193 -2.335 -13.712 1.00 87.25 89 ALA A O 1
ATOM 673 N N . VAL A 1 90 ? 14.194 -3.296 -14.073 1.00 89.31 90 VAL A N 1
ATOM 674 C CA . VAL A 1 90 ? 14.622 -3.242 -12.670 1.00 89.31 90 VAL A CA 1
ATOM 675 C C . VAL A 1 90 ? 14.802 -1.796 -12.203 1.00 89.31 90 VAL A C 1
ATOM 677 O O . VAL A 1 90 ? 14.279 -1.429 -11.150 1.00 89.31 90 VAL A O 1
ATOM 680 N N . LYS A 1 91 ? 15.482 -0.956 -12.995 1.00 86.25 91 LYS A N 1
ATOM 681 C CA . LYS A 1 91 ? 15.706 0.463 -12.677 1.00 86.25 91 LYS A CA 1
ATOM 682 C C . LYS A 1 91 ? 14.390 1.219 -12.491 1.00 86.25 91 LYS A C 1
ATOM 684 O O . LYS A 1 91 ? 14.218 1.868 -11.464 1.00 86.25 91 LYS A O 1
ATOM 689 N N . TRP A 1 92 ? 13.453 1.102 -13.433 1.00 85.44 92 TRP A N 1
ATOM 690 C CA . TRP A 1 92 ? 12.151 1.776 -13.355 1.00 85.44 92 TRP A CA 1
ATOM 691 C C . TRP A 1 92 ? 11.327 1.317 -12.151 1.00 85.44 92 TRP A C 1
ATOM 693 O O . TRP A 1 92 ? 10.762 2.150 -11.441 1.00 85.44 92 TRP A O 1
ATOM 703 N N . SER A 1 93 ? 11.316 0.011 -11.872 1.00 89.94 93 SER A N 1
ATOM 704 C CA . SER A 1 93 ? 10.587 -0.554 -10.730 1.00 89.94 93 SER A CA 1
ATOM 705 C C . SER A 1 93 ? 11.126 -0.034 -9.393 1.00 89.94 93 SER A C 1
ATOM 707 O O . SER A 1 93 ? 10.357 0.403 -8.536 1.00 89.94 93 SER A O 1
ATOM 709 N N . LEU A 1 94 ? 12.452 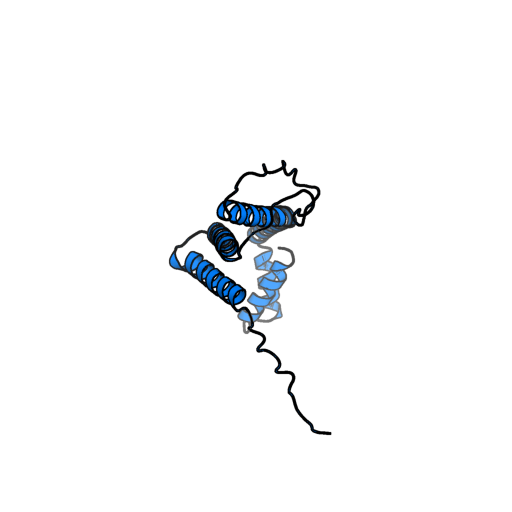-0.036 -9.221 1.00 90.38 94 LEU A N 1
ATOM 710 C CA . LEU A 1 94 ? 13.101 0.433 -7.994 1.00 90.38 94 LEU A CA 1
ATOM 711 C C . LEU A 1 94 ? 13.007 1.951 -7.828 1.00 90.38 94 LEU A C 1
ATOM 713 O O . LEU A 1 94 ? 12.791 2.426 -6.714 1.00 90.38 94 LEU A O 1
ATOM 717 N N . LEU A 1 95 ? 13.130 2.710 -8.920 1.00 86.00 95 LEU A N 1
ATOM 718 C CA . LEU A 1 95 ? 12.998 4.164 -8.891 1.00 86.00 95 LEU A CA 1
ATOM 719 C C . LEU A 1 95 ? 11.571 4.582 -8.523 1.00 86.00 95 LEU A C 1
ATOM 721 O O . LEU A 1 95 ? 11.394 5.449 -7.669 1.00 86.00 95 LEU A O 1
ATOM 725 N N . GLY A 1 96 ? 10.557 3.948 -9.122 1.00 85.81 96 GLY A N 1
ATOM 726 C CA . GLY A 1 96 ? 9.153 4.180 -8.782 1.00 85.81 96 GLY A CA 1
ATOM 727 C C . GLY A 1 96 ? 8.872 3.879 -7.310 1.00 85.81 96 GLY A C 1
ATOM 728 O O . GLY A 1 96 ? 8.343 4.730 -6.596 1.00 85.81 96 GLY A O 1
ATOM 729 N N . PHE A 1 97 ? 9.321 2.714 -6.833 1.00 89.69 97 PHE A N 1
ATOM 730 C CA . PHE A 1 97 ? 9.207 2.340 -5.426 1.00 89.69 97 PHE A CA 1
ATOM 731 C C . PHE A 1 97 ? 9.893 3.352 -4.491 1.00 89.69 97 PHE A C 1
ATOM 733 O O . PHE A 1 97 ? 9.269 3.826 -3.543 1.00 89.69 97 PHE A O 1
ATOM 740 N N . GLY A 1 98 ? 11.152 3.712 -4.758 1.00 88.31 98 GLY A N 1
ATOM 741 C CA . GLY A 1 98 ? 11.933 4.620 -3.913 1.00 88.31 98 GLY A CA 1
ATOM 742 C C . GLY A 1 98 ? 11.343 6.028 -3.847 1.00 88.31 98 GLY A C 1
ATOM 743 O O . GLY A 1 98 ? 11.278 6.621 -2.774 1.00 88.31 98 GLY A O 1
ATOM 744 N N . ASN A 1 99 ? 10.837 6.531 -4.971 1.00 86.38 99 ASN A N 1
ATOM 745 C CA . ASN A 1 99 ? 10.146 7.813 -5.055 1.00 86.38 99 ASN A CA 1
ATOM 746 C C . ASN A 1 99 ? 8.877 7.842 -4.192 1.00 86.38 99 ASN A C 1
ATOM 748 O O . ASN A 1 99 ? 8.685 8.759 -3.393 1.00 86.38 99 ASN A O 1
ATOM 752 N N . THR A 1 100 ? 8.031 6.815 -4.292 1.00 88.50 100 THR A N 1
ATOM 753 C CA . THR A 1 100 ? 6.841 6.703 -3.440 1.00 88.50 100 THR A CA 1
ATOM 754 C C . THR A 1 100 ? 7.225 6.524 -1.972 1.00 88.50 100 THR A C 1
ATOM 756 O O . THR A 1 100 ? 6.697 7.229 -1.116 1.00 88.50 100 THR A O 1
ATOM 759 N N . ALA A 1 101 ? 8.183 5.646 -1.668 1.00 90.62 101 ALA A N 1
ATOM 760 C CA . ALA A 1 101 ? 8.658 5.412 -0.307 1.00 90.62 101 ALA A CA 1
ATOM 761 C C . ALA A 1 101 ? 9.246 6.682 0.329 1.00 90.62 101 ALA A C 1
ATOM 763 O O . ALA A 1 101 ? 8.986 6.950 1.497 1.00 90.62 101 ALA A O 1
ATOM 764 N N . ALA A 1 102 ? 9.972 7.507 -0.427 1.00 87.69 102 ALA A N 1
ATOM 765 C CA . ALA A 1 102 ? 10.463 8.798 0.051 1.00 87.69 102 ALA A CA 1
ATOM 766 C C . ALA A 1 102 ? 9.324 9.804 0.289 1.00 87.69 102 ALA A C 1
ATOM 768 O O . ALA A 1 102 ? 9.395 10.593 1.230 1.00 87.69 102 ALA A O 1
ATOM 769 N N . GLY A 1 103 ? 8.275 9.763 -0.539 1.00 86.94 103 GLY A N 1
ATOM 770 C CA . GLY A 1 103 ? 7.118 10.651 -0.433 1.00 86.94 103 GLY A CA 1
ATOM 771 C C . GLY A 1 103 ? 6.225 10.373 0.781 1.00 86.94 103 GLY A C 1
ATOM 772 O O . GLY A 1 103 ? 5.836 11.312 1.470 1.00 86.94 103 GLY A O 1
ATOM 773 N N . ILE A 1 104 ? 5.911 9.103 1.066 1.00 91.06 104 ILE A N 1
ATOM 774 C CA . ILE A 1 104 ? 4.962 8.723 2.135 1.00 91.06 104 ILE A CA 1
ATOM 775 C C . ILE A 1 104 ? 5.594 7.963 3.308 1.00 91.06 104 ILE A C 1
ATOM 777 O O . ILE A 1 104 ? 4.947 7.778 4.336 1.00 91.06 104 ILE A O 1
ATOM 781 N N . GLY A 1 105 ? 6.852 7.532 3.199 1.00 91.94 105 GLY A N 1
ATOM 782 C CA . GLY A 1 105 ? 7.481 6.638 4.177 1.00 91.94 105 GLY A CA 1
ATOM 783 C C . GLY A 1 105 ? 7.569 7.229 5.580 1.00 91.94 105 GLY A C 1
ATOM 784 O O . GLY A 1 105 ? 7.295 6.529 6.551 1.00 91.94 105 GLY A O 1
ATOM 785 N N . TRP A 1 106 ? 7.864 8.527 5.702 1.00 92.25 106 TRP A N 1
ATOM 786 C CA . TRP A 1 106 ? 7.888 9.202 7.005 1.00 92.25 106 TRP A CA 1
ATOM 787 C C . TRP A 1 106 ? 6.515 9.264 7.671 1.00 92.25 106 TRP A C 1
ATOM 789 O O . TRP A 1 106 ? 6.414 9.057 8.878 1.00 92.25 106 TRP A O 1
ATOM 799 N N . VAL A 1 107 ? 5.460 9.502 6.890 1.00 92.25 107 VAL A N 1
ATOM 800 C CA . VAL A 1 107 ? 4.084 9.533 7.403 1.00 92.25 107 VAL A CA 1
ATOM 801 C C . VAL A 1 107 ? 3.684 8.146 7.903 1.00 92.25 107 VAL A C 1
ATOM 803 O O . VAL A 1 107 ? 3.210 8.018 9.027 1.00 92.25 107 VAL A O 1
ATOM 806 N N . VAL A 1 108 ? 3.969 7.099 7.123 1.00 92.62 108 VAL A N 1
ATOM 807 C CA . VAL A 1 108 ? 3.689 5.705 7.505 1.00 92.62 108 VAL A CA 1
ATOM 808 C C . VAL A 1 108 ? 4.488 5.283 8.746 1.00 92.62 108 VAL A C 1
ATOM 810 O O . VAL A 1 108 ? 3.956 4.605 9.623 1.00 92.62 108 VAL A O 1
ATOM 813 N N . ALA A 1 109 ? 5.751 5.703 8.866 1.00 94.44 109 ALA A N 1
ATOM 814 C CA . ALA A 1 109 ? 6.575 5.404 10.037 1.00 94.44 109 ALA A CA 1
ATOM 815 C C . ALA A 1 109 ? 6.022 6.057 11.315 1.00 94.44 109 ALA A C 1
ATOM 817 O O . ALA A 1 109 ? 5.920 5.396 12.349 1.00 94.44 109 ALA A O 1
ATOM 818 N N . LEU A 1 110 ? 5.625 7.332 11.248 1.00 94.12 110 LEU A N 1
ATOM 819 C CA . LEU A 1 110 ? 5.019 8.035 12.383 1.00 94.12 110 LEU A CA 1
ATOM 820 C C . LEU A 1 110 ? 3.661 7.436 12.763 1.00 94.12 110 LEU A C 1
ATOM 822 O O . LEU A 1 110 ? 3.413 7.230 13.950 1.00 94.12 110 LEU A O 1
ATOM 826 N N . ALA A 1 111 ? 2.831 7.081 11.779 1.00 92.44 111 ALA A N 1
ATOM 827 C CA . ALA A 1 111 ? 1.582 6.357 11.998 1.00 92.44 111 ALA A CA 1
ATOM 828 C C . ALA A 1 111 ? 1.814 5.048 12.767 1.00 92.44 111 ALA A C 1
ATOM 830 O O . ALA A 1 111 ? 1.180 4.806 13.794 1.00 92.44 111 ALA A O 1
ATOM 831 N N . ALA A 1 112 ? 2.790 4.236 12.348 1.00 93.31 112 ALA A N 1
ATOM 832 C CA . ALA A 1 112 ? 3.127 2.989 13.033 1.00 93.31 112 ALA A CA 1
ATOM 833 C C . ALA A 1 112 ? 3.606 3.212 14.483 1.00 93.31 112 ALA A C 1
ATOM 835 O O . ALA A 1 112 ? 3.238 2.447 15.379 1.00 93.31 112 ALA A O 1
ATOM 836 N N . ILE A 1 113 ? 4.386 4.271 14.740 1.00 94.00 113 ILE A N 1
ATOM 837 C CA . ILE A 1 113 ? 4.825 4.646 16.096 1.00 94.00 113 ILE A CA 1
ATOM 838 C C . ILE A 1 113 ? 3.621 5.038 16.961 1.00 94.00 113 ILE A C 1
ATOM 840 O O . ILE A 1 113 ? 3.460 4.507 18.061 1.00 94.00 113 ILE A O 1
ATOM 844 N N . ILE A 1 114 ? 2.752 5.922 16.460 1.00 93.00 114 ILE A N 1
ATOM 845 C CA . ILE A 1 114 ? 1.541 6.363 17.166 1.00 93.00 114 ILE A CA 1
ATOM 846 C C . ILE A 1 114 ? 0.633 5.164 17.453 1.00 93.00 114 ILE A C 1
ATOM 848 O O . ILE A 1 114 ? 0.195 4.991 18.591 1.00 93.00 114 ILE A O 1
ATOM 852 N N . GLY A 1 115 ? 0.416 4.294 16.464 1.00 91.75 115 GLY A N 1
ATOM 853 C CA . GLY A 1 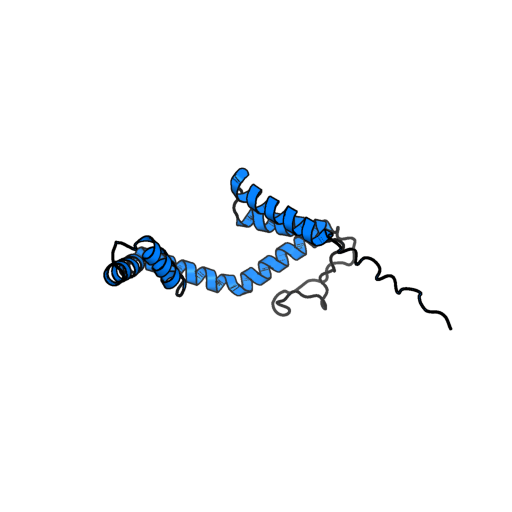115 ? -0.362 3.067 16.612 1.00 91.75 115 GLY A CA 1
ATOM 854 C C . GLY A 1 115 ? 0.202 2.149 17.693 1.00 91.75 115 GLY A C 1
ATOM 855 O O . GLY A 1 115 ? -0.541 1.683 18.557 1.00 91.75 115 GLY A O 1
ATOM 856 N N . THR A 1 116 ? 1.521 1.950 17.713 1.00 92.44 116 THR A N 1
ATOM 857 C CA . THR A 1 116 ? 2.192 1.123 18.728 1.00 92.44 116 THR A CA 1
ATOM 858 C C . THR A 1 116 ? 2.029 1.711 20.131 1.00 92.44 116 THR A C 1
ATOM 860 O O . THR A 1 116 ? 1.667 0.992 21.062 1.00 92.44 116 THR A O 1
ATOM 863 N N . CYS A 1 117 ? 2.205 3.024 20.293 1.00 92.00 117 CYS A N 1
ATOM 864 C CA . CYS A 1 117 ? 2.001 3.711 21.571 1.00 92.00 117 CYS A CA 1
ATOM 865 C C . CYS A 1 117 ? 0.532 3.686 22.034 1.00 92.00 117 CYS A C 1
ATOM 867 O O . CYS A 1 117 ? 0.244 3.502 23.219 1.00 92.00 117 CYS A O 1
ATOM 869 N N . MET A 1 118 ? -0.422 3.847 21.118 1.00 92.50 118 MET A N 1
ATOM 870 C CA . MET A 1 118 ? -1.859 3.800 21.406 1.00 92.50 118 MET A CA 1
ATOM 871 C C . MET A 1 118 ? -2.318 2.396 21.825 1.00 92.50 118 MET A C 1
ATOM 873 O O . MET A 1 118 ? -3.127 2.267 22.748 1.00 92.50 118 MET A O 1
ATOM 877 N N . MET A 1 119 ? -1.784 1.354 21.180 1.00 89.88 119 MET A N 1
ATOM 878 C CA . MET A 1 119 ? -2.009 -0.037 21.580 1.00 89.88 119 MET A CA 1
ATOM 879 C C . MET A 1 119 ? -1.370 -0.322 22.946 1.00 89.88 119 MET A C 1
ATOM 881 O O . MET A 1 119 ? -2.025 -0.882 23.819 1.00 89.88 119 MET A O 1
ATOM 885 N N . GLY A 1 120 ? -0.135 0.138 23.177 1.00 91.75 120 GLY A N 1
ATOM 886 C CA . GLY A 1 120 ? 0.571 -0.055 24.449 1.00 91.75 120 GLY A CA 1
ATOM 887 C C . GLY A 1 120 ? -0.038 0.695 25.644 1.00 91.75 120 GLY A C 1
ATOM 888 O O . GLY A 1 120 ? 0.036 0.211 26.769 1.00 91.75 120 GLY A O 1
ATOM 889 N N . SER A 1 121 ? -0.668 1.853 25.420 1.00 93.00 121 SER A N 1
ATOM 890 C CA . SER A 1 121 ? -1.303 2.667 26.476 1.00 93.00 121 SER A CA 1
ATOM 891 C C . SER A 1 121 ? -2.720 2.217 26.858 1.00 93.00 121 SER A C 1
ATOM 893 O O . SER A 1 121 ? -3.309 2.776 27.784 1.00 93.00 121 SER A O 1
ATOM 895 N N . GLY A 1 122 ? -3.304 1.242 26.150 1.00 91.81 122 GLY A N 1
ATOM 896 C CA . GLY A 1 122 ? -4.695 0.816 26.354 1.00 91.81 122 GLY A CA 1
ATOM 897 C C . GLY A 1 122 ? -5.739 1.843 25.888 1.00 91.81 122 GLY A C 1
ATOM 898 O O . GLY A 1 122 ? -6.938 1.661 26.116 1.00 91.81 122 GLY A O 1
ATOM 899 N N . ALA A 1 123 ? -5.311 2.919 25.216 1.00 91.62 123 ALA A N 1
ATOM 900 C CA . ALA A 1 123 ? -6.212 3.913 24.639 1.00 91.62 123 ALA A CA 1
ATOM 901 C C . ALA A 1 123 ? -7.104 3.288 23.553 1.00 91.62 123 ALA A C 1
ATOM 903 O O . ALA A 1 123 ? -8.307 3.551 23.527 1.00 91.62 123 ALA A O 1
ATOM 904 N N . ALA A 1 124 ? -6.539 2.398 22.729 1.00 91.38 124 ALA A N 1
ATOM 905 C CA . ALA A 1 124 ? -7.277 1.635 21.723 1.00 91.38 124 ALA A CA 1
ATOM 906 C C . ALA A 1 124 ? -8.430 0.818 22.337 1.00 91.38 124 ALA A C 1
ATOM 908 O O . ALA A 1 124 ? -9.586 0.967 21.938 1.00 91.38 124 ALA A O 1
ATOM 909 N N . ASP A 1 125 ? -8.139 0.027 23.372 1.00 92.81 125 ASP A N 1
ATOM 910 C CA . ASP A 1 125 ? -9.140 -0.751 24.111 1.00 92.81 125 ASP A CA 1
ATOM 911 C C . ASP A 1 125 ? -10.233 0.130 24.721 1.00 92.81 125 ASP A C 1
ATOM 913 O O . ASP A 1 125 ? -11.417 -0.224 24.710 1.00 92.81 125 ASP A O 1
ATOM 917 N N . ARG A 1 126 ? -9.864 1.310 25.234 1.00 92.12 126 ARG A N 1
ATOM 918 C CA . ARG A 1 126 ? -10.832 2.250 25.804 1.00 92.12 126 ARG A CA 1
ATOM 919 C C . ARG A 1 126 ? -11.809 2.783 24.759 1.00 92.12 126 ARG A C 1
ATOM 921 O O . ARG A 1 126 ? -12.996 2.916 25.069 1.00 92.12 126 ARG A O 1
ATOM 928 N N . VAL A 1 127 ? -11.349 3.045 23.536 1.00 92.00 127 VAL A N 1
ATOM 929 C CA . VAL A 1 127 ? -12.212 3.473 22.423 1.00 92.00 127 VAL A CA 1
ATOM 930 C C . VAL A 1 127 ? -13.188 2.358 22.042 1.00 92.00 127 VAL A C 1
ATOM 932 O O . VAL A 1 127 ? -14.394 2.603 21.977 1.00 92.00 127 VAL A O 1
ATOM 935 N N . VAL A 1 128 ? -12.703 1.121 21.881 1.00 92.25 128 VAL A N 1
ATOM 936 C CA . VAL A 1 128 ? -13.547 -0.037 21.527 1.00 92.25 128 VAL A CA 1
ATOM 937 C C . VAL A 1 128 ? -14.621 -0.277 22.591 1.00 92.25 128 VAL A C 1
ATOM 939 O O . VAL A 1 128 ? -15.800 -0.406 22.267 1.00 92.25 128 VAL A O 1
ATOM 942 N N . ARG A 1 129 ? -14.246 -0.271 23.877 1.00 92.12 129 ARG A N 1
ATOM 943 C CA . ARG A 1 129 ? -15.191 -0.453 24.992 1.00 92.12 129 ARG A CA 1
ATOM 944 C C . ARG A 1 129 ? -16.224 0.668 25.080 1.00 92.12 129 ARG A C 1
ATOM 946 O O . ARG A 1 129 ? -17.391 0.388 25.335 1.00 92.12 129 ARG A O 1
ATOM 953 N N . SER A 1 130 ? -15.821 1.916 24.835 1.00 91.06 130 SER A N 1
ATOM 954 C CA . SER A 1 130 ? -16.751 3.054 24.817 1.00 91.06 130 SER A CA 1
ATOM 955 C C . SER A 1 130 ? -17.776 2.914 23.688 1.00 91.06 130 SER A C 1
ATOM 957 O O . SER A 1 130 ? -18.965 3.131 23.904 1.00 91.06 130 SER A O 1
ATOM 959 N N . LEU A 1 131 ? -17.348 2.471 22.503 1.00 90.44 131 LEU A N 1
ATOM 960 C CA . LEU A 1 131 ? -18.256 2.197 21.387 1.00 90.44 131 LEU A CA 1
ATOM 961 C C . LEU A 1 131 ? -19.173 0.997 21.672 1.00 90.44 131 LEU A C 1
ATOM 963 O O . LEU A 1 131 ? -20.365 1.065 21.376 1.00 90.44 131 LEU A O 1
ATOM 967 N N . MET A 1 132 ? -18.666 -0.072 22.298 1.00 92.00 132 MET A N 1
ATOM 968 C CA . MET A 1 132 ? -19.498 -1.215 22.704 1.00 92.00 132 MET A CA 1
ATOM 969 C C . MET A 1 132 ? -20.568 -0.812 23.722 1.00 92.00 132 MET A C 1
ATOM 971 O O . MET A 1 132 ? -21.701 -1.278 23.621 1.00 92.00 132 MET A O 1
ATOM 975 N N . ALA A 1 133 ? -20.247 0.094 24.649 1.00 91.31 133 ALA A N 1
ATOM 976 C CA . ALA A 1 133 ? -21.209 0.613 25.616 1.00 91.31 133 ALA A CA 1
ATOM 977 C C . ALA A 1 133 ? -22.326 1.449 24.961 1.00 91.31 133 ALA A C 1
ATOM 979 O O . ALA A 1 133 ? -23.465 1.405 25.417 1.00 91.31 133 ALA A O 1
ATOM 980 N N . VAL A 1 134 ? -22.025 2.182 23.881 1.00 88.94 134 VAL A N 1
ATOM 981 C CA . VAL A 1 134 ? -23.003 3.034 23.178 1.00 88.94 134 VAL A CA 1
ATOM 982 C C . VAL A 1 134 ? -23.886 2.234 22.214 1.00 88.94 134 VAL A C 1
ATOM 984 O O . VAL A 1 134 ? -25.100 2.418 22.186 1.00 88.94 134 VAL A O 1
ATOM 987 N N . PHE A 1 135 ? -23.299 1.343 21.413 1.00 87.00 135 PHE A N 1
ATOM 988 C CA . PHE A 1 135 ? -24.021 0.605 20.366 1.00 87.00 135 PHE A CA 1
ATOM 989 C C . PHE A 1 135 ? -24.593 -0.744 20.836 1.00 87.00 135 PHE A C 1
ATOM 991 O O . PHE A 1 135 ? -25.490 -1.295 20.188 1.00 87.00 135 PHE A O 1
ATOM 998 N N . GLY A 1 136 ? -24.108 -1.254 21.971 1.00 84.44 136 GLY A N 1
ATOM 999 C CA . GLY A 1 136 ? -24.551 -2.491 22.607 1.00 84.44 136 GLY A CA 1
ATOM 1000 C C . GLY A 1 136 ? -23.885 -3.757 22.057 1.00 84.44 136 GLY A C 1
ATOM 1001 O O . GLY A 1 136 ? -23.554 -3.872 20.875 1.00 84.44 136 GLY A O 1
ATOM 1002 N N . GLU A 1 137 ? -23.753 -4.766 22.920 1.00 86.06 137 GLU A N 1
ATOM 1003 C CA . GLU A 1 1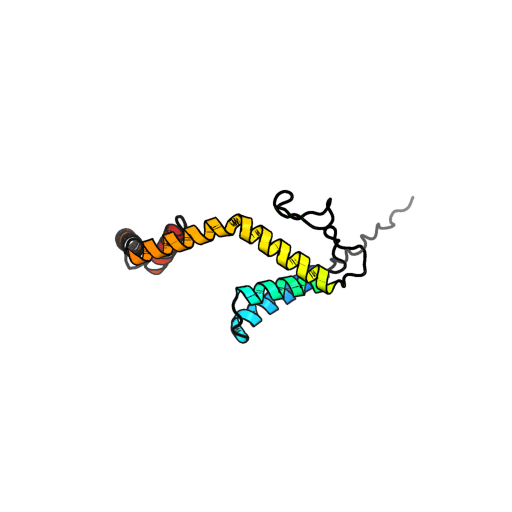37 ? -23.045 -6.027 22.628 1.00 86.06 137 GLU A CA 1
ATOM 1004 C C . GLU A 1 137 ? -23.691 -6.854 21.506 1.00 86.06 137 GLU A C 1
ATOM 1006 O O . GLU A 1 137 ? -23.007 -7.573 20.779 1.00 86.06 137 GLU A O 1
ATOM 1011 N N . LYS A 1 138 ? -25.002 -6.688 21.281 1.00 88.31 138 LYS A N 1
ATOM 1012 C CA . LYS A 1 138 ? -25.742 -7.380 20.208 1.00 88.31 138 LYS A CA 1
ATOM 1013 C C . LYS A 1 138 ? -25.208 -7.071 18.803 1.00 88.31 138 LYS A C 1
ATOM 1015 O O . LYS A 1 138 ? -25.521 -7.801 17.869 1.00 88.31 138 LYS A O 1
ATOM 1020 N N . ARG A 1 139 ? -24.433 -5.990 18.637 1.00 90.38 139 ARG A N 1
ATOM 1021 C CA . ARG A 1 139 ? -23.848 -5.558 17.355 1.00 90.38 139 ARG A CA 1
ATOM 1022 C C . ARG A 1 139 ? -22.321 -5.509 17.389 1.00 90.38 139 ARG A C 1
ATOM 1024 O O . ARG A 1 139 ? -21.730 -4.712 16.664 1.00 90.38 139 ARG A O 1
ATOM 1031 N N . ALA A 1 140 ? -21.678 -6.364 18.186 1.00 90.62 140 ALA A N 1
ATOM 1032 C CA . ALA A 1 140 ? -20.222 -6.386 18.345 1.00 90.62 140 ALA A CA 1
ATOM 1033 C C . ALA A 1 140 ? -19.452 -6.356 17.010 1.00 90.62 140 ALA A C 1
ATOM 1035 O O . ALA A 1 140 ? -18.497 -5.601 16.883 1.00 90.62 140 ALA A O 1
ATOM 1036 N N . GLY A 1 141 ? -19.907 -7.083 15.980 1.00 92.88 141 GLY A N 1
ATOM 1037 C CA . GLY A 1 141 ? -19.272 -7.048 14.654 1.00 92.88 141 GLY A CA 1
ATOM 1038 C C . GLY A 1 141 ? -19.251 -5.654 14.008 1.00 92.88 141 GLY A C 1
ATOM 1039 O O . GLY A 1 141 ? -18.220 -5.228 13.496 1.00 92.88 141 GLY A O 1
ATOM 1040 N N . VAL A 1 142 ? -20.360 -4.908 14.086 1.00 91.56 142 VAL A N 1
ATOM 1041 C CA . VAL A 1 142 ? -20.441 -3.527 13.569 1.00 91.56 142 VAL A CA 1
ATOM 1042 C C . VAL A 1 142 ? -19.590 -2.587 14.415 1.00 91.56 142 VAL A C 1
ATOM 1044 O O . VAL A 1 142 ? -18.922 -1.710 13.876 1.00 91.56 142 VAL A O 1
ATOM 1047 N N . VAL A 1 143 ? -19.581 -2.786 15.734 1.00 92.56 143 VAL A N 1
ATOM 1048 C CA . VAL A 1 143 ? -18.765 -1.981 16.647 1.00 92.56 143 VAL A CA 1
ATOM 1049 C C . VAL A 1 143 ? -17.281 -2.162 16.370 1.00 92.56 143 VAL A C 1
ATOM 1051 O O . VAL A 1 143 ? -16.580 -1.164 16.289 1.00 92.56 143 VAL A O 1
ATOM 1054 N N . LEU A 1 144 ? -16.817 -3.395 16.168 1.00 92.38 144 LEU A N 1
ATOM 1055 C CA . LEU A 1 144 ? -15.419 -3.680 15.844 1.00 92.38 144 LEU A CA 1
ATOM 1056 C C . LEU A 1 144 ? -15.005 -3.050 14.511 1.00 92.38 144 LEU A C 1
ATOM 1058 O O . LEU A 1 144 ? -13.918 -2.481 14.412 1.00 92.38 144 LEU A O 1
ATOM 1062 N N . LEU A 1 145 ? -15.887 -3.094 13.507 1.00 93.25 145 LEU A N 1
ATOM 1063 C CA . LEU A 1 145 ? -15.652 -2.460 12.211 1.00 93.25 145 LEU A CA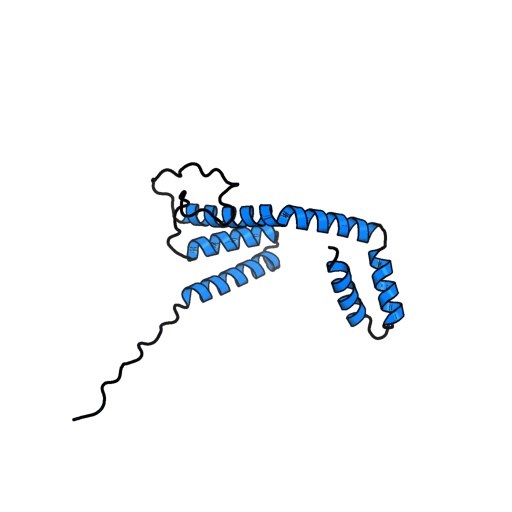 1
ATOM 1064 C C . LEU A 1 145 ? -15.567 -0.929 12.338 1.00 93.25 145 LEU A C 1
ATOM 1066 O O . LEU A 1 145 ? -14.623 -0.324 11.835 1.00 93.25 145 LEU A O 1
ATOM 1070 N N . LEU A 1 146 ? -16.502 -0.307 13.066 1.00 91.69 146 LEU A N 1
ATOM 1071 C CA . LEU A 1 146 ? -16.501 1.138 13.320 1.00 91.69 146 LEU A CA 1
ATOM 1072 C C . LEU A 1 146 ? -15.316 1.581 14.177 1.00 91.69 146 LEU A C 1
ATOM 1074 O O . LEU A 1 146 ? -14.703 2.605 13.886 1.00 91.69 146 LEU A O 1
ATOM 1078 N N . SER A 1 147 ? -14.978 0.823 15.221 1.00 91.56 147 SER A N 1
ATOM 1079 C CA . SER A 1 147 ? -13.840 1.136 16.075 1.00 91.56 147 SER A CA 1
ATOM 1080 C C . SER A 1 147 ? -12.538 1.000 15.309 1.00 91.56 147 SER A C 1
ATOM 1082 O O . SER A 1 147 ? -11.705 1.880 15.431 1.00 91.56 147 SER A O 1
ATOM 1084 N N . GLY A 1 148 ? -12.378 -0.038 14.480 1.00 91.50 148 GLY A N 1
ATOM 1085 C CA . GLY A 1 148 ? -11.193 -0.199 13.638 1.00 91.50 148 GLY A CA 1
ATOM 1086 C C . GLY A 1 148 ? -11.031 0.958 12.654 1.00 91.50 148 GLY A C 1
ATOM 1087 O O . GLY A 1 148 ? -9.944 1.513 12.539 1.00 91.50 148 GLY A O 1
ATOM 1088 N N . PHE A 1 149 ? -12.126 1.386 12.017 1.00 91.94 149 PHE A N 1
ATOM 1089 C CA . PHE A 1 149 ? -12.114 2.549 11.132 1.00 91.94 149 PHE A CA 1
ATOM 1090 C C . PHE A 1 149 ? -11.750 3.843 11.873 1.00 91.94 149 PHE A C 1
ATOM 1092 O O . PHE A 1 149 ? -10.856 4.562 11.441 1.00 91.94 149 PHE A O 1
ATOM 1099 N N . LEU A 1 150 ? -12.394 4.124 13.012 1.00 89.94 150 LEU A N 1
ATOM 1100 C CA . LEU A 1 150 ? -12.122 5.327 13.805 1.00 89.94 150 LEU A CA 1
ATOM 1101 C C . LEU A 1 150 ? -10.678 5.352 14.327 1.00 89.94 150 LEU A C 1
ATOM 1103 O O . LEU A 1 150 ? -10.042 6.404 14.344 1.00 89.94 150 LEU A O 1
ATOM 1107 N N . LEU A 1 151 ? -10.157 4.192 14.730 1.00 90.50 151 LEU A N 1
ATOM 1108 C CA . LEU A 1 151 ? -8.795 4.035 15.229 1.00 90.50 151 LEU A CA 1
ATOM 1109 C C . LEU A 1 151 ? -7.733 4.143 14.116 1.00 90.50 151 LEU A C 1
ATOM 1111 O O . LEU A 1 151 ? -6.589 4.464 14.420 1.00 90.50 151 LEU A O 1
ATOM 1115 N N . SER A 1 152 ? -8.118 3.931 12.852 1.00 89.12 152 SER A N 1
ATOM 1116 C CA . SER A 1 152 ? -7.280 4.087 11.647 1.00 89.12 152 SER A CA 1
ATOM 1117 C C . SER A 1 152 ? -7.291 5.508 11.054 1.00 89.12 152 SER A C 1
ATOM 1119 O O . SER A 1 152 ? -6.743 5.739 9.986 1.00 89.12 152 SER A O 1
ATOM 1121 N N . ILE A 1 153 ? -7.966 6.478 11.676 1.00 88.31 153 ILE A N 1
ATOM 1122 C CA . ILE A 1 153 ? -7.851 7.895 11.285 1.00 88.31 153 ILE A CA 1
ATOM 1123 C C . ILE A 1 153 ? -6.560 8.523 11.839 1.00 88.31 153 ILE A C 1
ATOM 1125 O O . ILE A 1 153 ? -5.867 9.206 11.086 1.00 88.31 153 ILE A O 1
ATOM 1129 N N . PRO A 1 154 ? -6.224 8.351 13.137 1.00 75.94 154 PRO A N 1
ATOM 1130 C CA . PRO A 1 154 ? -4.971 8.874 13.681 1.00 75.94 154 PRO A CA 1
ATOM 1131 C C . PRO A 1 154 ? -3.734 8.053 13.286 1.00 75.94 154 PRO A C 1
ATOM 1133 O O . PRO A 1 154 ? -2.620 8.558 13.433 1.00 75.94 154 PRO A O 1
ATOM 1136 N N . VAL A 1 155 ? -3.933 6.804 12.844 1.00 69.94 155 VAL A N 1
ATOM 1137 C CA . VAL A 1 155 ? -2.905 5.858 12.373 1.00 69.94 155 VAL A CA 1
ATOM 1138 C C . VAL A 1 155 ? -3.077 5.651 10.880 1.00 69.94 155 VAL A C 1
ATOM 1140 O O . VAL A 1 155 ? -2.143 5.991 10.127 1.00 69.94 155 VAL A O 1
#

pLDDT: mean 80.87, std 16.78, range [36.44, 96.38]

Secondary structure (DSSP, 8-state):
----------------HHHHHHHHHHHHHHHHHHTS---HHHHHHHHHHHHHHHS--PPP--SSS--S-TTT-------SS---HHHHHHHHHHHHHHHHHHHHHHHHHHHHHHHHHHHHTTHHHHHHHHHHHHH-GGGHHHHHHHHHHHHTS--

InterPro domains:
  IPR003474 Gluconate transporter [PF02447] (17-56)
  IPR003474 Gluconate transporter [PF02447] (94-155)
  IPR003474 Gluconate transporter [PTHR30354] (15-155)

Sequence (155 aa):
MNILAAESVSSANVDMWPLFILLLSVVWVVVGITKLRLHPFLTLILAAVLVGLMSGPLPELTTENKGLFHSRVALEETPEGGTSDMIKAVKWSLLGFGNTAAGIGWVVALAAIIGTCMMGSGAADRVVRSLMAVFGEKRAGVVLLLSGFLLSIPV

Organism: NCBI:txid408172

Radius of gyration: 24.84 Å; chains: 1; bounding box: 53×38×83 Å